Protein AF-A0A3D3HEG3-F1 (afdb_monomer)

Foldseek 3Di:
DVVVVVVVCVVVVHDDDDDDDPPADPPCLVPVDPRPDPVVNVVVVVVVVVVVVVPD

Secondary structure (DSSP, 8-state):
-HHHHHHHHHHTT--------TT--TTTT-TTSTT--HHHHHHHHHHHHHHHHHH-

Radius of gyration: 13.59 Å; Cα contacts (8 Å, |Δi|>4): 29; chains: 1; bounding box: 29×17×36 Å

Sequence (56 aa):
GIPAFEEALKQAGIEYQIFIYEGTMHAFNNDTGERYNKEAADLAWQRTTDFFRKTL

Structure (mmCIF, N/CA/C/O backbone):
data_AF-A0A3D3HEG3-F1
#
_entry.id   AF-A0A3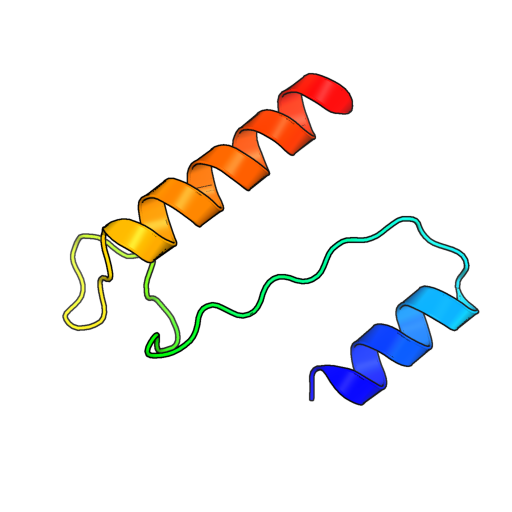D3HEG3-F1
#
loop_
_atom_site.group_PDB
_atom_site.id
_atom_site.type_symbol
_atom_site.label_atom_id
_atom_site.label_alt_id
_atom_site.label_comp_id
_atom_site.label_asym_id
_atom_site.label_entity_id
_atom_site.label_seq_id
_atom_site.pdbx_PDB_ins_code
_atom_site.Cartn_x
_atom_site.Cartn_y
_atom_site.Cartn_z
_atom_site.occupancy
_atom_site.B_iso_or_equiv
_atom_site.auth_seq_id
_atom_site.auth_comp_id
_atom_site.auth_asym_id
_atom_site.auth_atom_id
_atom_site.pdbx_PDB_model_num
ATOM 1 N N . GLY A 1 1 ? 11.740 -0.194 12.117 1.00 84.94 1 GLY A N 1
ATOM 2 C CA . GLY A 1 1 ? 11.326 -0.996 10.945 1.00 84.94 1 GLY A CA 1
ATOM 3 C C . GLY A 1 1 ? 9.875 -1.412 11.097 1.00 84.94 1 GLY A C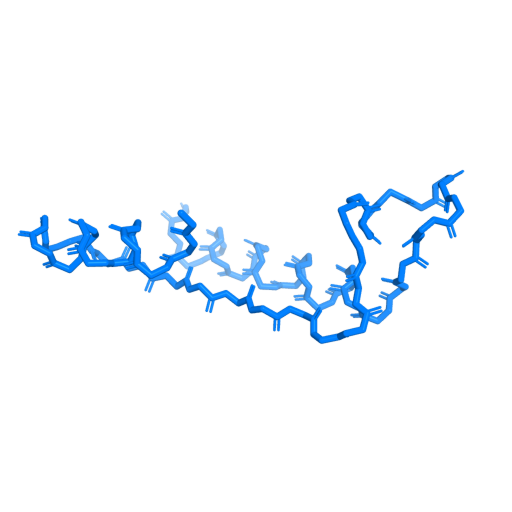 1
ATOM 4 O O . GLY A 1 1 ? 9.284 -1.064 12.112 1.00 84.94 1 GLY A O 1
ATOM 5 N N . ILE A 1 2 ? 9.319 -2.154 10.136 1.00 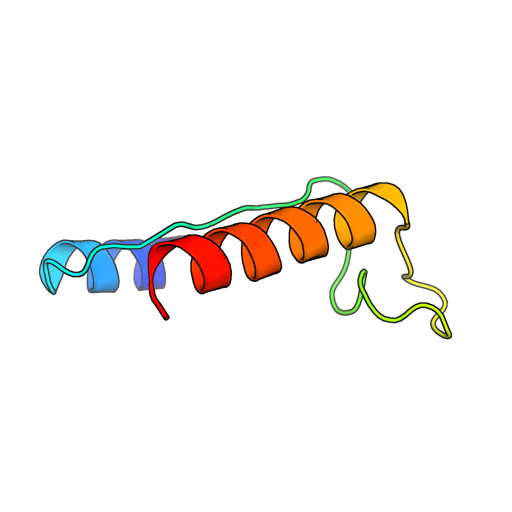93.00 2 ILE A N 1
ATOM 6 C CA . ILE A 1 2 ? 7.901 -2.572 10.136 1.00 93.00 2 ILE A CA 1
ATOM 7 C C . ILE A 1 2 ? 7.447 -3.205 11.474 1.00 93.00 2 ILE A C 1
ATOM 9 O O . ILE A 1 2 ? 6.414 -2.766 11.970 1.00 93.00 2 ILE A O 1
ATOM 13 N N . PRO A 1 3 ? 8.214 -4.099 12.142 1.00 96.25 3 PRO A N 1
ATOM 14 C CA . PRO A 1 3 ? 7.745 -4.748 13.377 1.00 96.25 3 PRO A CA 1
ATOM 15 C C . PRO A 1 3 ? 7.445 -3.785 14.534 1.00 96.25 3 PRO A C 1
ATOM 17 O O . PRO A 1 3 ? 6.415 -3.892 15.186 1.00 96.25 3 PRO A O 1
ATOM 20 N N . ALA A 1 4 ? 8.321 -2.802 14.771 1.00 97.81 4 ALA A N 1
ATOM 21 C CA . ALA A 1 4 ? 8.116 -1.824 15.843 1.00 97.81 4 ALA A CA 1
ATOM 22 C C . ALA A 1 4 ? 6.925 -0.893 15.560 1.00 97.81 4 ALA A C 1
ATOM 24 O O . ALA A 1 4 ? 6.253 -0.450 16.485 1.00 97.81 4 ALA A O 1
ATOM 25 N N . PHE A 1 5 ? 6.665 -0.601 14.282 1.00 96.62 5 PHE A N 1
ATOM 26 C CA . PHE A 1 5 ? 5.511 0.197 13.881 1.00 96.62 5 PHE A CA 1
ATOM 27 C C . PHE A 1 5 ? 4.208 -0.591 14.037 1.00 96.62 5 PHE A C 1
ATOM 29 O O . PHE A 1 5 ? 3.238 -0.067 14.575 1.00 96.62 5 PHE A O 1
ATOM 36 N N . GLU A 1 6 ? 4.207 -1.862 13.634 1.00 97.44 6 GLU A N 1
ATOM 37 C CA . GLU A 1 6 ? 3.049 -2.738 13.786 1.00 97.44 6 GLU A CA 1
ATOM 38 C C . GLU A 1 6 ? 2.654 -2.925 15.259 1.00 97.44 6 GLU A C 1
ATOM 40 O O . GLU A 1 6 ? 1.477 -2.821 15.599 1.00 97.44 6 GLU A O 1
ATOM 45 N N . GLU A 1 7 ? 3.625 -3.120 16.156 1.00 97.62 7 GLU A N 1
ATOM 46 C CA . GLU A 1 7 ? 3.346 -3.203 17.595 1.00 97.62 7 GLU A CA 1
ATOM 47 C C . GLU A 1 7 ? 2.737 -1.913 18.157 1.00 97.62 7 GLU A C 1
ATOM 49 O O . GLU A 1 7 ? 1.795 -1.972 18.947 1.00 97.62 7 GLU A O 1
ATOM 54 N N . ALA A 1 8 ? 3.203 -0.743 17.711 1.00 97.81 8 ALA A N 1
ATOM 55 C CA . ALA A 1 8 ? 2.613 0.529 18.120 1.00 97.81 8 ALA A CA 1
ATOM 56 C C . ALA A 1 8 ? 1.150 0.672 17.652 1.00 97.81 8 ALA A C 1
ATOM 58 O O . ALA A 1 8 ? 0.310 1.150 18.413 1.00 97.81 8 ALA A O 1
ATOM 59 N N . LEU A 1 9 ? 0.822 0.218 16.434 1.00 97.81 9 LEU A N 1
ATOM 60 C CA . LEU A 1 9 ? -0.554 0.225 15.916 1.00 97.81 9 LEU A CA 1
ATOM 61 C C . LEU A 1 9 ? -1.475 -0.699 16.724 1.00 97.81 9 LEU A C 1
ATOM 63 O O . LEU A 1 9 ? -2.583 -0.296 17.083 1.00 97.81 9 LEU A O 1
ATOM 67 N N . LYS A 1 10 ? -1.001 -1.905 17.065 1.00 97.19 10 LYS A N 1
ATOM 68 C CA . LYS A 1 10 ? -1.737 -2.852 17.918 1.00 97.19 10 LYS A CA 1
ATOM 69 C C . LYS A 1 10 ? -2.010 -2.273 19.304 1.00 97.19 10 LYS A C 1
ATOM 71 O O . LYS A 1 10 ? -3.138 -2.348 19.779 1.00 97.19 10 LYS A O 1
ATOM 76 N N . GLN A 1 11 ? -1.004 -1.666 19.937 1.00 98.31 11 GLN A N 1
ATOM 77 C CA . GLN A 1 11 ? -1.153 -1.030 21.253 1.00 98.31 11 GLN A CA 1
ATOM 78 C C . GLN A 1 11 ? -2.131 0.149 21.228 1.00 98.31 11 GLN A C 1
ATOM 80 O O . GLN A 1 11 ? -2.841 0.376 22.204 1.00 98.31 11 GLN A O 1
ATOM 85 N N . ALA A 1 12 ? -2.191 0.876 20.112 1.00 98.31 12 ALA A N 1
ATOM 86 C CA . ALA A 1 12 ? -3.132 1.973 19.923 1.00 98.31 12 ALA A CA 1
ATOM 87 C C . ALA A 1 12 ? -4.578 1.510 19.654 1.00 98.31 12 ALA A C 1
ATOM 89 O O 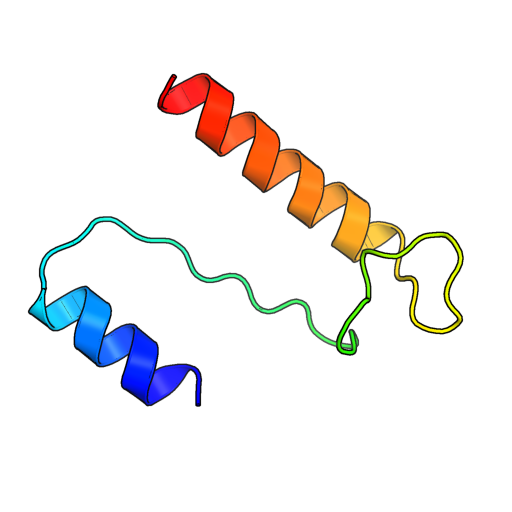. ALA A 1 12 ? -5.484 2.339 19.680 1.00 98.31 12 ALA A O 1
ATOM 90 N N . GLY A 1 13 ? -4.811 0.218 19.387 1.00 97.62 13 GLY A N 1
ATOM 91 C CA . GLY A 1 13 ? -6.146 -0.317 19.103 1.00 97.62 13 GLY A CA 1
ATOM 92 C C . GLY A 1 13 ? -6.766 0.216 17.807 1.00 97.62 13 GLY A C 1
ATOM 93 O O . GLY A 1 13 ? -7.987 0.291 17.700 1.00 97.62 13 GLY A O 1
ATOM 94 N N . ILE A 1 14 ? -5.937 0.623 16.840 1.00 96.31 14 ILE A N 1
ATOM 95 C CA . ILE A 1 14 ? -6.386 1.162 15.551 1.00 96.31 14 ILE A CA 1
ATOM 96 C C . ILE A 1 14 ? -6.587 0.006 14.568 1.00 96.31 14 ILE A C 1
ATOM 98 O O . ILE A 1 14 ? -5.777 -0.918 14.518 1.00 96.31 14 ILE A O 1
ATOM 102 N N . GLU A 1 15 ? -7.642 0.059 13.758 1.00 95.94 15 GLU A N 1
ATOM 103 C CA . GLU A 1 15 ? -7.809 -0.867 12.637 1.00 95.94 15 GLU A CA 1
ATOM 104 C C . GLU A 1 15 ? -6.797 -0.540 11.530 1.00 95.94 15 GLU A C 1
ATOM 106 O O . GLU A 1 15 ? -6.729 0.590 11.044 1.00 95.94 15 GLU A O 1
ATOM 111 N N . TYR A 1 16 ? -5.987 -1.523 11.134 1.00 96.88 16 TYR A N 1
ATOM 112 C CA . TYR A 1 16 ? -4.936 -1.323 10.140 1.00 96.88 16 TYR A CA 1
ATOM 113 C C . TYR A 1 16 ? -4.728 -2.557 9.261 1.00 96.88 16 TYR A C 1
ATOM 115 O O . TYR A 1 16 ? -5.102 -3.678 9.605 1.00 96.88 16 TYR A O 1
ATOM 123 N N . GLN A 1 17 ? -4.068 -2.344 8.122 1.00 96.88 17 GLN A N 1
ATOM 124 C CA . GLN A 1 17 ? -3.556 -3.402 7.256 1.00 96.88 17 GLN A CA 1
ATOM 125 C C . GLN A 1 17 ? -2.126 -3.059 6.829 1.00 96.88 17 GLN A C 1
ATOM 127 O O . GLN A 1 17 ? -1.835 -1.913 6.488 1.00 96.88 17 GLN A O 1
ATOM 132 N N . ILE A 1 18 ? -1.230 -4.049 6.831 1.00 96.94 18 ILE A N 1
ATOM 133 C CA . ILE A 1 18 ? 0.137 -3.928 6.309 1.00 96.94 18 ILE A CA 1
ATOM 134 C C . ILE A 1 18 ? 0.313 -4.991 5.228 1.00 96.94 18 ILE A C 1
ATOM 136 O O . ILE A 1 18 ? 0.083 -6.174 5.465 1.00 96.94 18 ILE A O 1
ATOM 140 N N . PHE A 1 19 ? 0.746 -4.566 4.044 1.00 97.75 19 PHE A N 1
ATOM 141 C CA . PHE A 1 19 ? 1.062 -5.455 2.932 1.00 97.75 19 PHE A CA 1
ATOM 142 C C . PHE A 1 19 ? 2.533 -5.293 2.561 1.00 97.75 19 PHE A C 1
ATOM 144 O O . PHE A 1 19 ? 2.990 -4.182 2.293 1.00 97.75 19 PHE A O 1
ATOM 151 N N . ILE A 1 20 ? 3.265 -6.406 2.536 1.00 96.88 20 ILE A N 1
ATOM 152 C CA 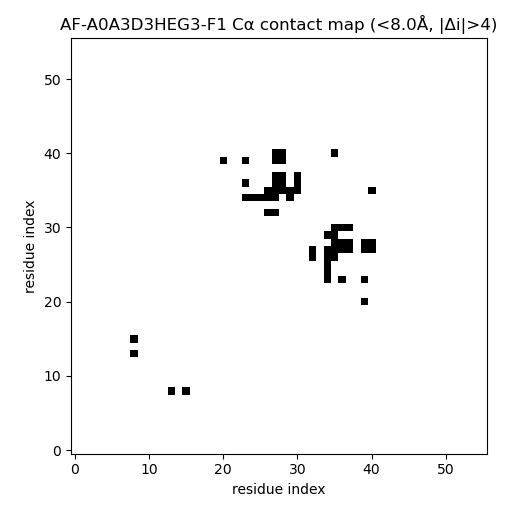. ILE A 1 20 ? 4.647 -6.469 2.055 1.00 96.88 20 ILE A CA 1
ATOM 153 C C . ILE A 1 20 ? 4.617 -7.121 0.672 1.00 96.88 20 ILE A C 1
ATOM 155 O O . ILE A 1 20 ? 4.057 -8.202 0.511 1.00 96.88 20 ILE A O 1
ATOM 159 N N . TYR A 1 21 ? 5.194 -6.449 -0.322 1.00 97.50 21 TYR A N 1
ATOM 160 C CA . TYR A 1 21 ? 5.262 -6.931 -1.701 1.00 97.50 21 TYR A CA 1
ATOM 161 C C . TYR A 1 21 ? 6.653 -7.519 -1.949 1.00 97.50 21 TYR A C 1
ATOM 163 O O . TYR A 1 21 ? 7.624 -6.781 -2.135 1.00 97.50 21 TYR A O 1
ATOM 171 N N . GLU A 1 22 ? 6.767 -8.845 -1.886 1.00 96.38 22 GLU A N 1
ATOM 172 C CA . GLU A 1 22 ? 8.042 -9.547 -2.063 1.00 96.38 22 GLU A CA 1
ATOM 173 C C . GLU A 1 22 ? 8.672 -9.255 -3.432 1.00 96.38 22 GLU A C 1
ATOM 175 O O . GLU A 1 22 ? 7.983 -9.078 -4.4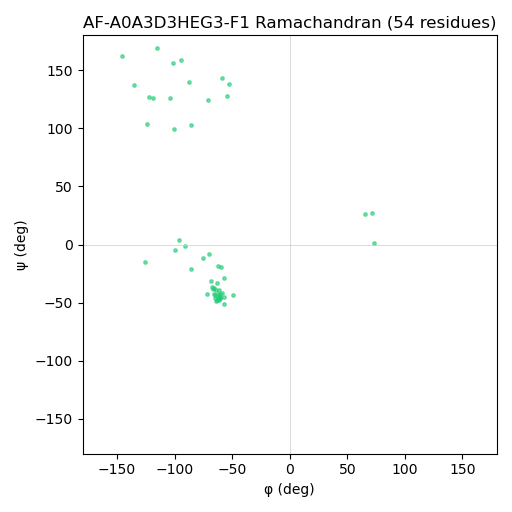33 1.00 96.38 22 GLU A O 1
ATOM 180 N N . GLY A 1 23 ? 10.003 -9.157 -3.470 1.00 96.06 23 GLY A N 1
ATOM 181 C CA . GLY A 1 23 ? 10.746 -8.860 -4.700 1.00 96.06 23 GLY A CA 1
ATOM 182 C C . GLY A 1 23 ? 10.637 -7.413 -5.196 1.00 96.06 23 GLY A C 1
ATOM 183 O O . GLY A 1 23 ? 11.229 -7.081 -6.221 1.00 96.06 23 GLY A O 1
ATOM 184 N N . THR A 1 24 ? 9.927 -6.533 -4.485 1.00 97.94 24 THR A N 1
ATOM 185 C CA . THR A 1 24 ? 9.848 -5.107 -4.830 1.00 97.94 24 THR A CA 1
ATOM 186 C C . THR A 1 24 ? 10.870 -4.264 -4.072 1.00 97.94 24 THR A C 1
ATOM 188 O O . THR A 1 24 ? 11.373 -4.636 -3.012 1.00 97.94 24 THR A O 1
ATOM 191 N N . MET A 1 25 ? 11.169 -3.087 -4.621 1.00 97.31 25 MET A N 1
ATOM 192 C CA . MET A 1 25 ? 11.974 -2.060 -3.965 1.00 97.31 25 MET A CA 1
ATOM 193 C C . MET A 1 25 ? 11.134 -0.811 -3.691 1.00 97.31 25 MET A C 1
ATOM 195 O O . MET A 1 25 ? 10.027 -0.648 -4.208 1.00 97.31 25 MET A O 1
ATOM 199 N N . HIS A 1 26 ? 11.678 0.113 -2.896 1.00 97.44 26 HIS A N 1
ATOM 200 C CA . HIS A 1 26 ? 11.066 1.427 -2.729 1.00 97.44 26 HIS A CA 1
ATOM 201 C C . HIS A 1 26 ? 10.821 2.091 -4.095 1.00 97.44 26 HIS A C 1
ATOM 203 O O . HIS A 1 26 ? 11.699 2.058 -4.962 1.00 97.44 26 HIS A O 1
ATOM 209 N N . ALA A 1 27 ? 9.648 2.718 -4.229 1.00 97.88 27 ALA A N 1
ATOM 210 C CA . ALA A 1 27 ? 9.102 3.303 -5.456 1.00 97.88 27 ALA A CA 1
ATOM 211 C C . ALA A 1 27 ? 8.629 2.301 -6.534 1.00 97.88 27 ALA A C 1
ATOM 213 O O . ALA A 1 27 ? 8.560 2.667 -7.704 1.00 97.88 27 ALA A O 1
ATOM 214 N N . PHE A 1 28 ? 8.219 1.080 -6.159 1.00 98.56 28 PHE A N 1
ATOM 215 C CA . PHE A 1 28 ? 7.660 0.104 -7.113 1.00 98.56 28 PHE A CA 1
ATOM 216 C C . PHE A 1 28 ? 6.392 0.567 -7.848 1.00 98.56 28 PHE A C 1
ATOM 218 O O . PHE A 1 28 ? 6.060 0.018 -8.892 1.00 98.56 28 PHE A O 1
ATOM 225 N N . ASN A 1 29 ? 5.689 1.570 -7.315 1.00 98.56 29 ASN A N 1
ATOM 226 C CA . ASN A 1 29 ? 4.466 2.125 -7.897 1.00 98.56 29 ASN A CA 1
ATOM 227 C C . ASN A 1 29 ? 4.722 3.309 -8.852 1.00 98.56 29 ASN A C 1
ATOM 229 O O . ASN A 1 29 ? 3.770 3.874 -9.378 1.00 98.56 29 ASN A O 1
ATOM 233 N N . ASN A 1 30 ? 5.977 3.734 -9.036 1.00 98.50 30 ASN A N 1
ATOM 234 C CA . ASN A 1 30 ? 6.324 4.787 -9.989 1.00 98.50 30 ASN A CA 1
ATOM 235 C C . ASN A 1 30 ? 6.534 4.169 -11.377 1.00 98.50 30 ASN A C 1
ATOM 237 O O . ASN A 1 30 ? 7.592 3.600 -11.630 1.00 98.50 30 ASN A O 1
ATOM 241 N N . ASP A 1 31 ? 5.550 4.309 -12.260 1.00 97.94 31 ASP A N 1
ATOM 242 C CA . ASP A 1 31 ? 5.505 3.744 -13.617 1.00 97.94 31 ASP A CA 1
ATOM 243 C C . ASP A 1 31 ? 6.487 4.374 -14.617 1.00 97.94 31 ASP A C 1
ATOM 245 O O . ASP A 1 31 ? 6.695 3.842 -15.706 1.00 97.94 31 ASP A O 1
ATOM 249 N N . THR A 1 32 ? 7.157 5.458 -14.229 1.00 98.00 32 THR A N 1
ATOM 250 C CA . THR A 1 32 ? 8.246 6.077 -15.004 1.00 98.00 32 THR A CA 1
ATOM 251 C C . THR A 1 32 ? 9.645 5.700 -14.502 1.00 98.00 32 THR A C 1
ATOM 253 O O . THR A 1 32 ? 10.642 6.097 -15.104 1.00 98.00 32 THR A O 1
ATOM 256 N N . GLY A 1 33 ? 9.748 4.961 -13.390 1.00 97.50 33 GLY A N 1
ATOM 257 C CA . GLY A 1 33 ? 11.017 4.622 -12.740 1.00 97.50 33 GLY A CA 1
ATOM 258 C C . GLY A 1 33 ? 11.519 3.204 -13.032 1.00 97.50 33 GLY A C 1
ATOM 259 O O . GLY A 1 33 ? 10.741 2.284 -13.261 1.00 97.50 33 GLY A O 1
ATOM 260 N N . GLU A 1 34 ? 12.833 2.985 -12.907 1.00 97.75 34 GLU A N 1
ATOM 261 C CA . GLU A 1 34 ? 13.482 1.675 -13.143 1.00 97.75 34 GLU A CA 1
ATOM 262 C C . GLU A 1 34 ? 13.025 0.560 -12.189 1.00 97.75 34 GLU A C 1
ATOM 264 O O . GLU A 1 34 ? 13.239 -0.622 -12.444 1.00 97.75 34 GLU A O 1
ATOM 269 N N . ARG A 1 35 ? 12.425 0.932 -11.055 1.00 98.31 35 ARG A N 1
ATOM 270 C CA . ARG A 1 35 ? 11.973 -0.000 -10.012 1.00 98.31 35 ARG A CA 1
ATOM 271 C C . ARG A 1 35 ? 10.498 -0.360 -10.137 1.00 98.31 35 ARG A C 1
ATOM 273 O O . ARG A 1 35 ? 9.988 -1.045 -9.252 1.00 98.31 35 ARG A O 1
ATOM 280 N N . TYR A 1 36 ? 9.823 0.126 -11.179 1.00 98.44 36 TYR A N 1
ATOM 281 C CA . TYR A 1 36 ? 8.414 -0.143 -11.411 1.00 98.44 36 TYR A CA 1
ATOM 282 C C . TYR A 1 36 ? 8.142 -1.648 -11.429 1.00 98.44 36 TYR A C 1
ATOM 284 O O . TYR A 1 36 ? 8.774 -2.403 -12.167 1.00 98.44 36 TYR A O 1
ATOM 292 N N . ASN A 1 37 ? 7.177 -2.080 -10.625 1.00 98.56 37 ASN A N 1
ATOM 293 C CA . ASN A 1 37 ? 6.665 -3.439 -10.652 1.00 98.56 37 ASN A CA 1
ATOM 294 C C . ASN A 1 37 ? 5.158 -3.368 -10.887 1.00 98.56 37 ASN A C 1
ATOM 296 O O . ASN A 1 37 ? 4.401 -3.044 -9.974 1.00 98.56 37 ASN A O 1
ATOM 300 N N . LYS A 1 38 ? 4.738 -3.661 -12.122 1.00 98.12 38 LYS A N 1
ATOM 301 C CA . LYS A 1 38 ? 3.342 -3.531 -12.553 1.00 98.12 38 LYS A CA 1
ATOM 302 C C . LYS A 1 38 ? 2.378 -4.351 -11.697 1.00 98.12 38 LYS A C 1
ATOM 304 O O . LYS A 1 38 ? 1.343 -3.839 -11.297 1.00 98.12 38 LYS A O 1
ATOM 309 N N . GLU A 1 39 ? 2.720 -5.600 -11.401 1.00 98.44 39 GLU A N 1
ATOM 310 C CA . GLU A 1 39 ? 1.846 -6.501 -10.646 1.00 98.44 39 GLU A CA 1
ATOM 311 C C . GLU A 1 39 ? 1.629 -6.005 -9.210 1.00 98.44 39 GLU A C 1
ATOM 313 O O . GLU A 1 39 ? 0.493 -5.908 -8.742 1.00 98.44 39 GLU A O 1
ATOM 318 N N . ALA A 1 40 ? 2.707 -5.610 -8.528 1.00 98.69 40 ALA A N 1
ATOM 319 C CA . ALA A 1 40 ? 2.616 -5.043 -7.188 1.00 98.69 40 ALA A CA 1
ATOM 320 C C . ALA A 1 40 ? 1.904 -3.682 -7.182 1.00 98.69 40 ALA A C 1
ATOM 322 O O . ALA A 1 40 ? 1.125 -3.412 -6.267 1.00 98.69 40 ALA A O 1
ATOM 323 N N . ALA A 1 41 ? 2.148 -2.841 -8.192 1.00 98.69 41 ALA A N 1
ATOM 324 C CA . ALA A 1 41 ? 1.507 -1.538 -8.336 1.00 98.69 41 ALA A CA 1
ATOM 325 C C . ALA A 1 41 ? -0.009 -1.670 -8.539 1.00 98.69 41 ALA A C 1
ATOM 327 O O . ALA A 1 41 ? -0.784 -1.047 -7.814 1.00 98.69 41 ALA A O 1
ATOM 328 N N . ASP A 1 42 ? -0.439 -2.539 -9.457 1.00 98.69 42 ASP A N 1
ATOM 329 C CA . ASP A 1 42 ? -1.857 -2.791 -9.726 1.00 98.69 42 ASP A CA 1
ATOM 330 C C . ASP A 1 42 ? -2.570 -3.329 -8.474 1.00 98.69 42 ASP A C 1
ATOM 332 O O . ASP A 1 42 ? -3.643 -2.844 -8.105 1.00 98.69 42 ASP A O 1
ATOM 336 N N . LEU A 1 43 ? -1.955 -4.287 -7.769 1.00 98.69 43 LEU A N 1
ATOM 337 C CA . LEU A 1 43 ? -2.515 -4.859 -6.543 1.00 98.69 43 LEU A CA 1
ATOM 338 C C . LEU A 1 43 ? -2.587 -3.835 -5.400 1.00 98.69 43 LEU A C 1
ATOM 340 O O . LEU A 1 43 ? -3.587 -3.781 -4.677 1.00 98.69 43 LEU A O 1
ATOM 344 N N . ALA A 1 44 ? -1.542 -3.022 -5.223 1.00 98.69 44 ALA A N 1
ATOM 345 C CA . ALA A 1 44 ? -1.535 -1.951 -4.233 1.00 98.69 44 ALA A CA 1
ATOM 346 C C . ALA A 1 44 ? -2.630 -0.922 -4.531 1.00 98.69 44 ALA A C 1
ATOM 348 O O . ALA A 1 44 ? -3.403 -0.578 -3.637 1.00 98.69 44 ALA A O 1
ATOM 349 N N . TRP A 1 45 ? -2.756 -0.501 -5.792 1.00 98.69 45 TRP A N 1
ATOM 350 C CA . TRP A 1 45 ? -3.775 0.450 -6.224 1.00 98.69 45 TRP A CA 1
ATOM 351 C C . TRP A 1 45 ? -5.196 -0.082 -6.030 1.00 98.69 45 TRP A C 1
ATOM 353 O O . TRP A 1 45 ? -6.067 0.626 -5.513 1.00 98.69 45 TRP A O 1
ATOM 363 N N . GLN A 1 46 ? -5.434 -1.352 -6.368 1.00 98.69 46 GLN A N 1
ATOM 364 C CA . GLN A 1 46 ? -6.719 -1.994 -6.116 1.00 98.69 46 GLN A CA 1
ATOM 365 C C . GLN A 1 46 ? -7.070 -1.942 -4.623 1.00 98.69 46 GLN A C 1
ATOM 367 O O . GLN A 1 46 ? -8.138 -1.448 -4.268 1.00 98.69 46 GLN A O 1
ATOM 372 N N . ARG A 1 47 ? -6.156 -2.360 -3.738 1.00 98.69 47 ARG A N 1
ATOM 373 C CA . ARG A 1 47 ? -6.371 -2.332 -2.280 1.00 98.69 47 ARG A CA 1
ATOM 374 C C . ARG A 1 47 ? -6.650 -0.923 -1.755 1.00 98.69 47 ARG A C 1
ATOM 376 O O . ARG A 1 47 ? -7.542 -0.756 -0.929 1.00 98.69 47 ARG A O 1
ATOM 383 N N . THR A 1 48 ? -5.931 0.087 -2.247 1.00 98.56 48 THR A N 1
ATOM 384 C CA . THR A 1 48 ? -6.151 1.490 -1.867 1.00 98.56 48 THR A CA 1
ATOM 385 C C . THR A 1 48 ? -7.540 1.975 -2.276 1.00 98.56 48 THR A C 1
ATOM 387 O O . THR A 1 48 ? -8.261 2.544 -1.458 1.00 98.56 48 THR A O 1
ATOM 390 N N . THR A 1 49 ? -7.949 1.726 -3.521 1.00 98.56 49 THR A N 1
ATOM 391 C CA . THR A 1 49 ? -9.278 2.147 -3.989 1.00 98.56 49 THR A CA 1
ATOM 392 C C . THR A 1 49 ? -10.404 1.377 -3.301 1.00 98.56 49 THR A C 1
ATOM 394 O O . THR A 1 49 ? -11.425 1.974 -2.969 1.00 98.56 49 THR A O 1
ATOM 397 N N . ASP A 1 50 ? -10.218 0.088 -3.013 1.00 98.50 50 ASP A N 1
ATOM 398 C CA . ASP A 1 50 ? -11.173 -0.713 -2.242 1.00 98.50 50 ASP A CA 1
ATOM 399 C C . ASP A 1 50 ? -11.297 -0.229 -0.796 1.00 98.50 50 ASP A C 1
ATOM 401 O O . ASP A 1 50 ? -12.400 -0.216 -0.253 1.00 98.50 50 ASP A O 1
ATOM 405 N N . PHE A 1 51 ? -10.196 0.201 -0.174 1.00 98.19 51 PHE A N 1
ATOM 406 C CA . PHE A 1 51 ? -10.234 0.830 1.144 1.00 98.19 51 PHE A CA 1
ATOM 407 C C . PHE A 1 51 ? -11.064 2.117 1.115 1.00 98.19 51 PHE A C 1
ATOM 409 O O . PHE A 1 51 ? -11.968 2.266 1.934 1.00 98.19 51 PHE A O 1
ATOM 416 N N . PHE A 1 52 ? -10.841 3.001 0.137 1.00 98.38 52 PHE A N 1
ATOM 417 C CA . PHE A 1 52 ? -11.647 4.217 -0.012 1.00 98.38 52 PHE A CA 1
ATOM 418 C C . PHE A 1 52 ? -13.125 3.918 -0.244 1.00 98.38 52 PHE A C 1
ATOM 420 O O . PHE A 1 52 ? -13.957 4.474 0.457 1.00 98.38 52 PHE A O 1
ATOM 427 N N . ARG A 1 53 ? -13.470 2.982 -1.137 1.00 98.25 53 ARG A N 1
ATOM 428 C CA . ARG A 1 53 ? -14.871 2.571 -1.362 1.00 98.25 53 ARG A CA 1
ATOM 429 C C . ARG A 1 53 ? -15.573 2.068 -0.098 1.00 98.25 53 ARG A C 1
ATOM 431 O O . ARG A 1 53 ? -16.793 2.122 -0.026 1.00 98.25 53 ARG A O 1
ATOM 438 N N . LYS A 1 54 ? -14.821 1.503 0.850 1.00 96.88 54 LYS A N 1
ATOM 439 C CA . LYS A 1 54 ? -15.355 0.980 2.114 1.00 96.88 54 LYS A CA 1
ATOM 440 C C . LYS A 1 54 ? -15.475 2.040 3.207 1.00 96.88 54 LYS A C 1
ATOM 442 O O . LYS A 1 54 ? -16.186 1.791 4.174 1.00 96.88 54 LYS A O 1
ATOM 447 N N . THR A 1 55 ? -14.746 3.151 3.108 1.00 96.06 55 THR A N 1
ATOM 448 C CA . THR A 1 55 ? -14.523 4.075 4.237 1.00 96.06 55 THR A CA 1
ATOM 449 C C . THR A 1 55 ? -14.890 5.531 3.959 1.00 96.06 5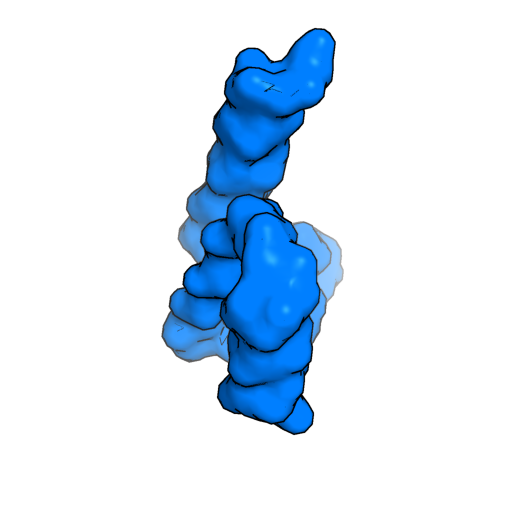5 THR A C 1
ATOM 451 O O . THR A 1 55 ? -15.012 6.297 4.913 1.00 96.06 55 THR A O 1
ATOM 454 N N . LEU A 1 56 ? -15.076 5.910 2.692 1.00 93.56 56 LEU A N 1
ATOM 455 C CA . LEU A 1 56 ? -15.567 7.218 2.248 1.00 93.56 56 LEU A CA 1
ATOM 456 C C . LEU A 1 56 ? -16.981 7.081 1.681 1.00 93.56 56 LEU A C 1
ATOM 458 O O . LEU A 1 56 ? -17.788 8.000 1.937 1.00 93.56 56 LEU A O 1
#

Solvent-accessible surface area (backbone atoms only — not comparable to full-atom values): 3606 Å² total; per-residue (Å²): 108,70,70,66,52,53,52,51,41,59,74,68,70,57,92,81,85,87,86,84,64,81,96,62,53,88,59,23,69,3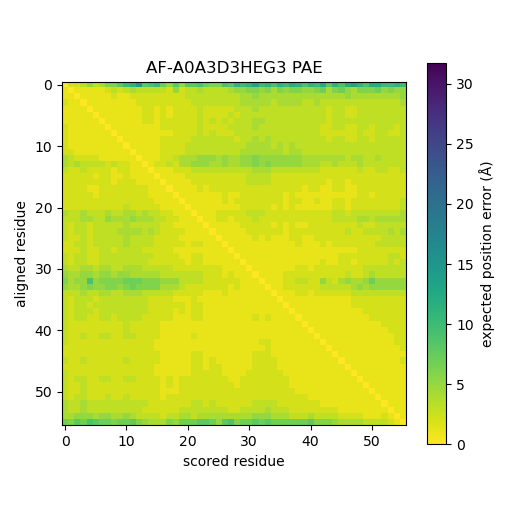7,86,92,45,98,48,42,35,69,70,60,30,53,52,51,51,50,53,52,53,52,51,44,74,73,75,110

pLDDT: mean 97.39, std 2.04, range [84.94, 98.69]

Mean predicted aligned error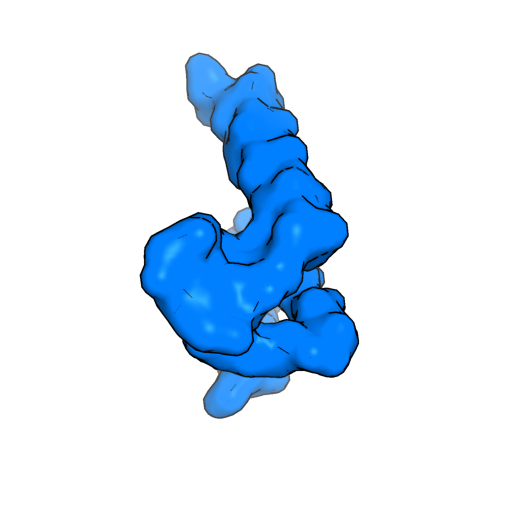: 2.31 Å

Nearest PDB structures (foldseek):
  4zv9-assembly5_E  TM=9.834E-01  e=3.219E-04  Escherichia coli O157:H7
  3f67-assembly1_A  TM=9.837E-01  e=5.007E-02  Klebsiella pneumoniae subsp. pneumoniae MGH 78578